Protein AF-A0A416MGV5-F1 (afdb_monomer)

Solvent-accessible surface area (backbone atoms only — not comparable to full-atom values): 7256 Å² total; per-residue (Å²): 112,76,62,27,29,39,37,40,53,52,87,53,74,68,46,80,74,52,69,51,76,49,67,46,90,36,65,77,35,51,54,68,79,45,77,39,84,43,30,38,41,38,40,30,64,36,56,48,48,34,36,30,45,52,95,39,82,41,46,38,43,54,84,37,45,38,57,46,74,53,46,64,83,84,47,18,40,34,28,37,74,46,58,32,56,23,27,30,38,39,36,36,33,42,61,90,50,84,62,45,82,38,60,56,79,62,66,77,66,76,72,85,55,92,49,48,49,78,46,65,33,42,54,61,78,82,72,77,83,130

Secondary structure (DSSP, 8-state):
-TTPEEEEE-SS-EEEEEEEEEE-SSTT-----EE--SEEEEEEEES-EEEEETTEEEEE-TT-EEEE--PPTTTTEEEESS----EEEEEEEEESSPPEEE-GGGGG-----TTEEEEE---B--PPP-

Mean predicted aligned error: 6.12 Å

Foldseek 3Di:
DQFWKKKAFVPDDKFWDDKDKDFAPDQQDFFDKDFDAFKKKKAWAFAWFWKDAQNRTFIAGHRGMFIDGQDDPPRRIMTGDGGGRTMIMMTTIHGPDDMDIHGNVVVVPPPPPVGIDIGTRDGDDPPDDD

Sequence (130 aa):
MKDCLIQIPLNAPLDYHMSGKFEAPSDDWMHEDFDLTDFELIIMTENVLYIEYNHTPFTVHPNEYLLLPPLAAPGNRRKGLKASNCSFYWIHFSSCAPYTLLQPDAAKETNSDSTSIRIPIQALRQTQPS

pLDDT: mean 87.48, std 16.12, range [29.61, 98.69]

Structure (mmCIF, N/CA/C/O backbone):
data_AF-A0A416MGV5-F1
#
_entry.id   AF-A0A416MGV5-F1
#
loop_
_atom_site.group_PDB
_atom_site.id
_atom_site.type_symbol
_atom_site.label_atom_id
_atom_site.label_alt_id
_atom_site.label_comp_id
_atom_site.label_asym_id
_atom_site.label_entity_id
_atom_site.label_seq_id
_atom_site.pdbx_PDB_ins_code
_atom_site.Cartn_x
_atom_site.Cartn_y
_atom_site.Cartn_z
_atom_site.occupancy
_atom_site.B_iso_or_equiv
_atom_site.auth_seq_id
_atom_site.auth_comp_id
_atom_site.auth_asym_id
_atom_site.auth_atom_id
_atom_site.pdbx_PDB_model_num
ATOM 1 N N . MET A 1 1 ? 5.820 12.086 -3.628 1.00 67.00 1 MET A N 1
ATOM 2 C CA . MET A 1 1 ? 5.196 10.788 -3.971 1.00 67.00 1 MET A CA 1
ATOM 3 C C . MET A 1 1 ? 3.674 10.839 -4.050 1.00 67.00 1 MET A C 1
ATOM 5 O O . MET A 1 1 ? 3.125 10.156 -4.894 1.00 67.00 1 MET A O 1
ATOM 9 N N . LYS A 1 2 ? 2.990 11.625 -3.209 1.00 60.53 2 LYS A N 1
ATOM 10 C CA . LYS A 1 2 ? 1.528 11.573 -3.016 1.00 60.53 2 LYS A CA 1
ATOM 11 C C . LYS A 1 2 ? 0.641 11.881 -4.241 1.00 60.53 2 LYS A C 1
ATOM 13 O O . LYS A 1 2 ? -0.526 11.536 -4.212 1.00 60.53 2 LYS A O 1
ATOM 18 N N . ASP A 1 3 ? 1.194 12.462 -5.307 1.00 72.81 3 ASP A N 1
ATOM 19 C CA . ASP A 1 3 ? 0.471 12.748 -6.560 1.00 72.81 3 ASP A CA 1
ATOM 20 C C . ASP A 1 3 ? 1.088 12.022 -7.774 1.00 72.81 3 ASP A C 1
ATOM 22 O O . ASP A 1 3 ? 0.806 12.353 -8.923 1.00 72.81 3 ASP A O 1
ATOM 26 N N . CYS A 1 4 ? 1.980 11.056 -7.537 1.00 79.50 4 CYS A N 1
ATOM 27 C CA . CYS A 1 4 ? 2.635 10.316 -8.609 1.00 79.50 4 CYS A CA 1
ATOM 28 C C . CYS A 1 4 ? 1.743 9.187 -9.140 1.00 79.50 4 CYS A C 1
ATOM 30 O O . CYS A 1 4 ? 0.995 8.542 -8.402 1.00 79.50 4 CYS A O 1
ATOM 32 N N . LEU A 1 5 ? 1.897 8.906 -10.429 1.00 86.94 5 LEU A N 1
ATOM 33 C CA . LEU A 1 5 ? 1.341 7.731 -11.085 1.00 86.94 5 LEU A CA 1
ATOM 34 C C . LEU A 1 5 ? 2.450 6.684 -11.215 1.00 86.94 5 LEU A C 1
ATOM 36 O O . LEU A 1 5 ? 3.511 6.972 -11.766 1.00 86.94 5 LEU A O 1
ATOM 40 N N . ILE A 1 6 ? 2.224 5.479 -10.703 1.00 90.75 6 ILE A N 1
ATOM 41 C CA . ILE A 1 6 ? 3.146 4.356 -10.877 1.00 90.75 6 ILE A CA 1
ATOM 42 C C . ILE A 1 6 ? 2.820 3.709 -12.218 1.00 90.75 6 ILE A C 1
ATOM 44 O O . ILE A 1 6 ? 1.707 3.221 -12.406 1.00 90.75 6 ILE A O 1
ATOM 48 N N . GLN A 1 7 ? 3.779 3.683 -13.140 1.00 91.50 7 GLN A N 1
ATOM 49 C CA . GLN A 1 7 ? 3.673 2.905 -14.371 1.00 91.50 7 GLN A CA 1
ATOM 50 C C . GLN A 1 7 ? 4.515 1.636 -14.250 1.00 91.50 7 GLN A C 1
ATOM 52 O O . GLN A 1 7 ? 5.742 1.712 -14.147 1.00 91.50 7 GLN A O 1
ATOM 57 N N . ILE A 1 8 ? 3.851 0.482 -14.296 1.00 92.44 8 ILE A N 1
ATOM 58 C CA . ILE A 1 8 ? 4.465 -0.846 -14.233 1.00 92.44 8 ILE A CA 1
ATOM 59 C C . ILE A 1 8 ? 4.360 -1.488 -15.622 1.00 92.44 8 ILE A C 1
ATOM 61 O O . ILE A 1 8 ? 3.243 -1.688 -16.110 1.00 92.44 8 ILE A O 1
ATOM 65 N N . PRO A 1 9 ? 5.484 -1.789 -16.295 1.00 91.81 9 PRO A N 1
ATOM 66 C CA . PRO A 1 9 ? 5.462 -2.541 -17.544 1.00 91.81 9 PRO A CA 1
ATOM 67 C C . PRO A 1 9 ? 4.895 -3.953 -17.340 1.00 91.81 9 PRO A C 1
ATOM 69 O O . PRO A 1 9 ? 5.207 -4.615 -16.358 1.00 91.81 9 PRO A O 1
ATOM 72 N N . LEU A 1 10 ? 4.085 -4.415 -18.291 1.00 90.38 10 LEU A N 1
ATOM 73 C CA . LEU A 1 10 ? 3.464 -5.746 -18.327 1.00 90.38 10 LEU A CA 1
ATOM 74 C C . LEU A 1 10 ? 4.031 -6.611 -19.464 1.00 90.38 10 LEU A C 1
ATOM 76 O O . LEU A 1 10 ? 3.386 -7.532 -19.958 1.00 90.38 10 LEU A O 1
ATOM 80 N N . ASN A 1 11 ? 5.249 -6.301 -19.912 1.00 87.88 11 ASN A N 1
ATOM 81 C CA . ASN A 1 11 ? 5.988 -7.103 -20.890 1.00 87.88 11 ASN A CA 1
ATOM 82 C C . ASN A 1 11 ? 6.495 -8.438 -20.310 1.00 87.88 11 ASN A C 1
ATOM 84 O O . ASN A 1 11 ? 6.927 -9.305 -21.067 1.00 87.88 11 ASN A O 1
ATOM 88 N N . ALA A 1 12 ? 6.426 -8.597 -18.989 1.00 87.44 12 ALA A N 1
ATOM 89 C CA . ALA A 1 12 ? 6.601 -9.843 -18.260 1.00 87.44 12 ALA A CA 1
ATOM 90 C C . 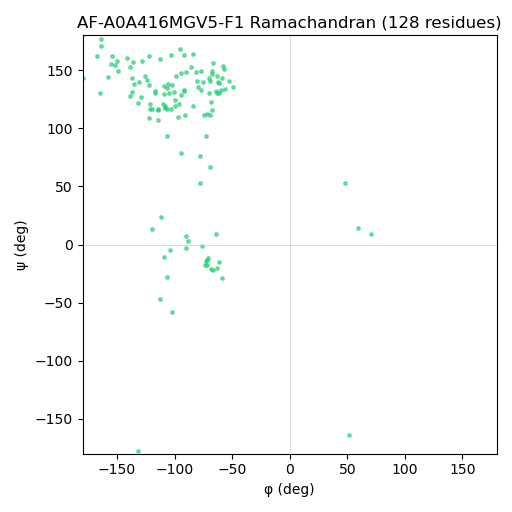ALA A 1 12 ? 5.508 -9.955 -17.177 1.00 87.44 12 ALA A C 1
ATOM 92 O O . ALA A 1 12 ? 4.955 -8.927 -16.769 1.00 87.44 12 ALA A O 1
ATOM 93 N N . PRO A 1 13 ? 5.174 -11.174 -16.716 1.00 90.56 13 PRO A N 1
ATOM 94 C CA . PRO A 1 13 ? 4.275 -11.360 -15.582 1.00 90.56 13 PRO A CA 1
ATOM 95 C C . PRO A 1 13 ? 4.771 -10.635 -14.325 1.00 90.56 13 PRO A C 1
ATOM 97 O O . PRO A 1 13 ? 5.973 -10.469 -14.125 1.00 90.56 13 PRO A O 1
ATOM 100 N N . LEU A 1 14 ? 3.830 -10.232 -13.473 1.00 94.25 14 LEU A N 1
ATOM 101 C CA . LEU A 1 14 ? 4.138 -9.794 -12.114 1.00 94.25 14 LEU A CA 1
ATOM 102 C C . LEU A 1 14 ? 4.314 -11.023 -11.219 1.00 94.25 14 LEU A C 1
ATOM 104 O O . LEU A 1 14 ? 3.544 -11.981 -11.323 1.00 94.25 14 LEU A O 1
ATOM 108 N N . ASP A 1 15 ? 5.288 -10.967 -10.318 1.00 96.06 15 ASP A N 1
ATOM 109 C CA . ASP A 1 15 ? 5.578 -12.049 -9.383 1.00 96.06 15 ASP A CA 1
ATOM 110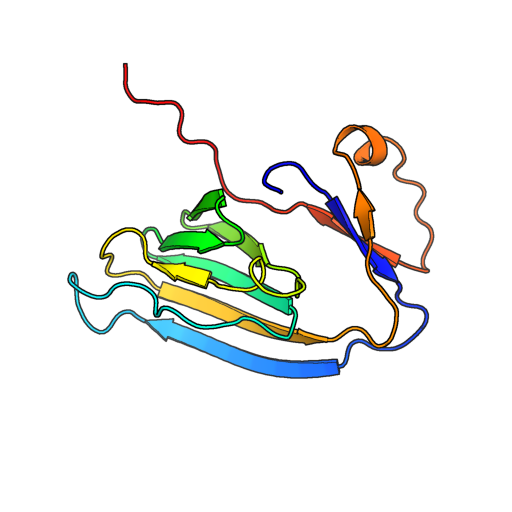 C C . ASP A 1 15 ? 4.777 -11.843 -8.098 1.00 96.06 15 ASP A C 1
ATOM 112 O O . ASP A 1 15 ? 5.025 -10.912 -7.332 1.00 96.06 15 ASP A O 1
ATOM 116 N N . TYR A 1 16 ? 3.799 -12.711 -7.853 1.00 97.25 16 TYR A N 1
ATOM 117 C CA . TYR A 1 16 ? 3.060 -12.732 -6.593 1.00 97.25 16 TYR A CA 1
ATOM 118 C C . TYR A 1 16 ? 3.953 -13.241 -5.460 1.00 97.25 16 TYR A C 1
ATOM 120 O O . TYR A 1 16 ? 4.561 -14.305 -5.583 1.00 97.25 16 TYR A O 1
ATOM 128 N N . HIS A 1 17 ? 3.988 -12.520 -4.339 1.00 97.88 17 HIS A N 1
ATOM 129 C CA . HIS A 1 17 ? 4.693 -12.972 -3.142 1.00 97.88 17 HIS A CA 1
ATOM 130 C C . HIS A 1 17 ? 3.717 -13.524 -2.102 1.00 97.88 17 HIS A C 1
ATOM 132 O O . HIS A 1 17 ? 3.840 -14.671 -1.675 1.00 97.88 17 HIS A O 1
ATOM 138 N N . MET A 1 18 ? 2.759 -12.700 -1.672 1.00 98.25 18 MET A N 1
ATOM 139 C CA . MET A 1 18 ? 1.797 -13.048 -0.624 1.00 98.25 18 MET A CA 1
ATOM 140 C C . MET A 1 18 ? 0.645 -12.046 -0.569 1.00 98.25 18 MET A C 1
ATOM 142 O O . MET A 1 18 ? 0.739 -10.929 -1.068 1.00 98.25 18 MET A O 1
ATOM 146 N N . SER A 1 19 ? -0.451 -12.440 0.068 1.00 98.50 19 SER A N 1
ATOM 147 C CA . SER A 1 19 ? -1.606 -11.583 0.328 1.00 98.50 19 SER A CA 1
ATOM 148 C C . SER A 1 19 ? -2.306 -12.012 1.606 1.00 98.50 19 SER A C 1
ATOM 150 O O . SER A 1 19 ? -2.233 -13.182 1.988 1.00 98.50 19 SER A O 1
ATOM 152 N N . GLY A 1 20 ? -3.063 -11.113 2.220 1.00 98.50 20 GLY A N 1
ATOM 153 C CA . GLY A 1 20 ? -3.810 -11.438 3.426 1.00 98.50 20 GLY A CA 1
ATOM 154 C C . GLY A 1 20 ? -4.889 -10.425 3.760 1.00 98.50 20 GLY A C 1
ATOM 155 O O . GLY A 1 20 ? -5.052 -9.405 3.092 1.00 98.50 20 GLY A O 1
ATOM 156 N N . LYS A 1 21 ? -5.626 -10.739 4.824 1.00 98.25 21 LYS A N 1
ATOM 157 C CA . LYS A 1 21 ? -6.454 -9.787 5.557 1.00 98.25 21 LYS A CA 1
ATOM 158 C C . LYS A 1 21 ? -5.732 -9.473 6.860 1.00 98.25 21 LYS A C 1
ATOM 160 O O . LYS A 1 21 ? -5.304 -10.391 7.557 1.00 98.25 21 LYS A O 1
ATOM 165 N N . PHE A 1 22 ? -5.590 -8.195 7.164 1.00 98.38 22 PHE A N 1
ATOM 166 C CA . PHE A 1 22 ? -5.148 -7.719 8.460 1.00 98.38 22 PHE A CA 1
ATOM 167 C C . PHE A 1 22 ? -6.358 -7.225 9.255 1.00 98.38 22 PHE A C 1
ATOM 169 O O . PHE A 1 22 ? -7.227 -6.548 8.702 1.00 98.38 22 PHE A O 1
ATOM 176 N N . GLU A 1 23 ? -6.391 -7.566 10.539 1.00 98.56 23 GLU A N 1
ATOM 177 C CA . GLU A 1 23 ? -7.341 -7.055 11.526 1.00 98.56 23 GLU A CA 1
ATOM 178 C C . GLU A 1 23 ? -6.520 -6.629 12.741 1.00 98.56 23 GLU A C 1
ATOM 180 O O . GLU A 1 23 ? -5.751 -7.429 13.286 1.00 98.56 23 GLU A O 1
ATOM 185 N N . ALA A 1 24 ? -6.630 -5.360 13.129 1.00 98.12 24 ALA A N 1
ATOM 186 C CA . ALA A 1 24 ? -5.881 -4.838 14.258 1.00 98.12 24 ALA A CA 1
ATOM 187 C C . ALA A 1 24 ? -6.232 -5.605 15.550 1.00 98.12 24 ALA A C 1
ATOM 189 O O . ALA A 1 24 ? -7.409 -5.795 15.860 1.00 98.12 24 ALA A O 1
ATOM 190 N N . PRO A 1 25 ? -5.232 -6.032 16.342 1.00 97.38 25 PRO A N 1
ATOM 191 C CA . PRO A 1 25 ? -5.478 -6.778 17.574 1.00 97.38 25 PRO A CA 1
ATOM 192 C C . PRO A 1 25 ? -6.065 -5.913 18.703 1.00 97.38 25 PRO A C 1
ATOM 194 O O . PRO A 1 25 ? -6.574 -6.460 19.681 1.00 97.38 25 PRO A O 1
ATOM 197 N N . SER A 1 26 ? -5.965 -4.582 18.607 1.00 97.50 26 SER A N 1
ATOM 198 C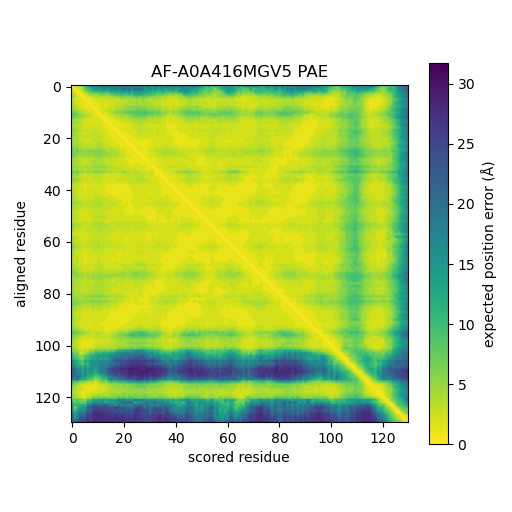 CA . SER A 1 26 ? -6.511 -3.625 19.576 1.00 97.50 26 SER A CA 1
ATOM 199 C C . SER A 1 26 ? -6.589 -2.202 19.005 1.00 97.50 26 SER A C 1
ATOM 201 O O . SER A 1 26 ? -6.008 -1.904 17.959 1.00 97.50 26 SER A O 1
ATOM 203 N N . ASP A 1 27 ? -7.246 -1.300 19.744 1.00 96.31 27 ASP A N 1
ATOM 204 C CA . ASP A 1 27 ? -7.285 0.148 19.467 1.00 96.31 27 ASP A CA 1
ATOM 205 C C . ASP A 1 27 ? -5.915 0.833 19.558 1.00 96.31 27 ASP A C 1
ATOM 207 O O . ASP A 1 27 ? -5.711 1.886 18.952 1.00 96.31 27 ASP A O 1
ATOM 211 N N . ASP A 1 28 ? -4.962 0.203 20.246 1.00 97.25 28 ASP A N 1
ATOM 212 C CA . ASP A 1 28 ? -3.597 0.702 20.421 1.00 97.25 28 ASP A CA 1
ATOM 213 C C . ASP A 1 28 ? -2.635 0.218 19.325 1.00 97.25 28 ASP A C 1
ATOM 215 O O . ASP A 1 28 ? -1.462 0.599 19.319 1.00 97.25 28 ASP A O 1
ATOM 219 N N . TRP A 1 29 ? -3.097 -0.625 18.393 1.00 98.06 29 TRP A N 1
ATOM 220 C CA . TRP A 1 29 ? -2.244 -1.115 17.316 1.00 98.06 29 TRP A CA 1
ATOM 221 C C . TRP A 1 29 ? -1.789 0.029 16.411 1.00 98.06 29 TRP A C 1
ATOM 223 O O . TRP A 1 29 ? -2.593 0.828 15.933 1.00 98.06 29 TRP A O 1
ATOM 233 N N . MET A 1 30 ? -0.491 0.063 16.125 1.00 97.81 30 MET A N 1
ATOM 234 C CA . MET A 1 30 ? 0.124 0.966 15.164 1.00 97.81 30 MET A CA 1
ATOM 235 C C . MET A 1 30 ? 0.885 0.141 14.130 1.00 97.81 30 MET A C 1
ATOM 237 O O . MET A 1 30 ? 1.524 -0.850 14.477 1.00 97.81 30 MET A O 1
ATOM 241 N N . HIS A 1 31 ? 0.824 0.566 12.867 1.00 97.19 31 HIS A N 1
ATOM 242 C CA . HIS A 1 31 ? 1.516 -0.124 11.786 1.00 97.19 31 HIS A CA 1
ATOM 243 C C . HIS A 1 31 ? 3.020 -0.238 12.070 1.00 97.19 31 HIS A C 1
ATOM 245 O O . HIS A 1 31 ? 3.669 0.739 12.450 1.00 97.19 31 HIS A O 1
ATOM 251 N N . GLU A 1 32 ? 3.554 -1.436 11.850 1.00 95.31 32 GLU A N 1
ATOM 252 C CA . GLU A 1 32 ? 4.957 -1.780 12.069 1.00 95.31 32 GLU A CA 1
ATOM 253 C C . GLU A 1 32 ? 5.915 -0.891 11.262 1.00 95.31 32 GLU A C 1
ATOM 255 O O . GLU A 1 32 ? 5.553 -0.362 10.205 1.00 95.31 32 GLU A O 1
ATOM 260 N N . ASP A 1 33 ? 7.141 -0.746 11.766 1.00 96.88 33 ASP A N 1
ATOM 261 C CA . ASP A 1 33 ? 8.196 0.077 11.173 1.00 96.88 33 ASP A CA 1
ATOM 262 C C . ASP A 1 33 ? 9.275 -0.796 10.51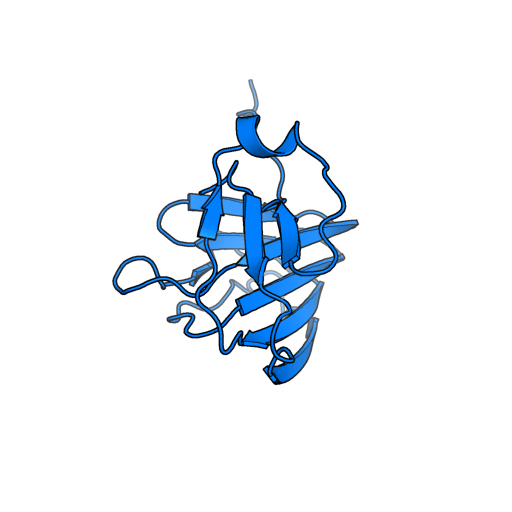5 1.00 96.88 33 ASP A C 1
ATOM 264 O O . ASP A 1 33 ? 10.234 -1.222 11.165 1.00 96.88 33 ASP A O 1
ATOM 268 N N . PHE A 1 34 ? 9.124 -1.042 9.211 1.00 95.12 34 PHE A N 1
ATOM 269 C CA . PHE A 1 34 ? 10.019 -1.904 8.438 1.00 95.12 34 PHE A CA 1
ATOM 270 C C . PHE A 1 34 ? 10.285 -1.383 7.028 1.00 95.12 34 PHE A C 1
ATOM 272 O O . PHE A 1 34 ? 9.535 -0.588 6.455 1.00 95.12 34 PHE A O 1
ATOM 279 N N . ASP A 1 35 ? 11.370 -1.887 6.453 1.00 96.50 35 ASP A N 1
ATOM 280 C CA . ASP A 1 35 ? 11.698 -1.691 5.050 1.00 96.50 35 ASP A CA 1
ATOM 281 C C . ASP A 1 35 ? 10.714 -2.453 4.149 1.00 96.50 35 ASP A C 1
ATOM 283 O O . ASP A 1 35 ? 10.313 -3.582 4.435 1.00 96.50 35 ASP A O 1
ATOM 287 N N . LEU A 1 36 ? 10.346 -1.825 3.036 1.00 96.62 36 LEU A N 1
ATOM 288 C CA . LEU A 1 36 ? 9.531 -2.378 1.965 1.00 96.62 36 LEU A CA 1
ATOM 289 C C . LEU A 1 36 ? 10.425 -2.621 0.744 1.00 96.62 36 LEU A C 1
ATOM 291 O O . LEU A 1 36 ? 11.040 -1.689 0.222 1.00 96.62 36 LEU A O 1
ATOM 295 N N . THR A 1 37 ? 10.515 -3.874 0.307 1.00 95.25 37 THR A N 1
ATOM 296 C CA . THR A 1 37 ? 11.414 -4.314 -0.775 1.00 95.25 37 THR A CA 1
ATOM 297 C C . THR A 1 37 ? 10.684 -4.688 -2.064 1.00 95.25 37 THR A C 1
ATOM 299 O O . THR A 1 37 ? 11.326 -4.847 -3.100 1.00 95.25 37 THR A O 1
ATOM 302 N N . ASP A 1 38 ? 9.359 -4.788 -2.018 1.00 96.94 38 ASP A N 1
ATOM 303 C CA . ASP A 1 38 ? 8.460 -5.097 -3.127 1.00 96.94 38 ASP A CA 1
ATOM 304 C C . ASP A 1 38 ? 7.280 -4.102 -3.162 1.00 96.94 38 ASP A C 1
ATOM 306 O O . ASP A 1 38 ? 7.255 -3.123 -2.414 1.00 96.94 38 ASP A O 1
ATOM 310 N N . PHE A 1 39 ? 6.331 -4.274 -4.084 1.00 97.31 39 PHE A N 1
ATOM 311 C CA . PHE A 1 39 ? 5.109 -3.472 -4.056 1.00 97.31 39 PHE A CA 1
ATOM 312 C C . PHE A 1 39 ? 4.190 -3.965 -2.949 1.00 97.31 39 PHE A C 1
ATOM 314 O O . PHE A 1 39 ? 3.991 -5.168 -2.820 1.00 97.31 39 PHE A O 1
ATOM 321 N N . GLU A 1 40 ? 3.545 -3.040 -2.244 1.00 97.62 40 GLU A N 1
ATOM 322 C CA . GLU A 1 40 ? 2.454 -3.343 -1.321 1.00 97.62 40 GLU A CA 1
ATOM 323 C C . GLU A 1 40 ? 1.191 -2.593 -1.749 1.00 97.62 40 GLU A C 1
ATOM 325 O O . GLU A 1 40 ? 1.153 -1.360 -1.755 1.00 97.62 40 GLU A O 1
ATOM 330 N N . LEU A 1 41 ? 0.149 -3.338 -2.114 1.00 96.94 41 LEU A N 1
ATOM 331 C CA . LEU A 1 41 ? -1.195 -2.802 -2.301 1.00 96.94 41 LEU A CA 1
ATOM 332 C C . LEU A 1 41 ? -1.993 -3.025 -1.022 1.00 96.94 41 LEU A C 1
ATOM 334 O O . LEU A 1 41 ? -2.200 -4.170 -0.640 1.00 96.94 41 LEU A O 1
ATOM 338 N N . ILE A 1 42 ? -2.490 -1.951 -0.419 1.00 97.88 42 ILE A N 1
ATOM 339 C CA . ILE A 1 42 ? -3.371 -1.964 0.752 1.00 97.88 42 ILE A CA 1
ATOM 340 C C . ILE A 1 42 ? -4.766 -1.538 0.299 1.00 97.88 42 ILE A C 1
ATOM 342 O O . ILE A 1 42 ? -4.899 -0.505 -0.350 1.00 97.88 42 ILE A O 1
ATOM 346 N N . ILE A 1 43 ? -5.803 -2.299 0.646 1.00 97.25 43 ILE A N 1
ATOM 347 C CA . ILE A 1 43 ? -7.209 -2.015 0.329 1.00 97.25 43 ILE A CA 1
ATOM 348 C C . ILE A 1 43 ? -7.988 -1.955 1.642 1.00 97.25 43 ILE A C 1
ATOM 350 O O . ILE A 1 43 ? -8.201 -2.978 2.298 1.00 97.25 43 ILE A O 1
ATOM 354 N N . MET A 1 44 ? -8.403 -0.754 2.035 1.00 97.56 44 MET A N 1
ATOM 355 C CA . MET A 1 44 ? -9.022 -0.507 3.336 1.00 97.56 44 MET A CA 1
ATOM 356 C C . MET A 1 44 ? -10.475 -0.969 3.387 1.00 97.56 44 MET A C 1
ATOM 358 O O . MET A 1 44 ? -11.280 -0.615 2.521 1.00 97.56 44 MET A O 1
ATOM 362 N N . THR A 1 45 ? -10.830 -1.689 4.454 1.00 97.75 45 THR A N 1
ATOM 363 C CA . THR A 1 45 ? -12.204 -2.159 4.688 1.00 97.75 45 THR A CA 1
ATOM 364 C C . THR A 1 45 ? -12.858 -1.485 5.885 1.00 97.75 45 THR A C 1
ATOM 366 O O . THR A 1 45 ? -13.990 -1.026 5.770 1.00 97.75 45 THR A O 1
ATOM 369 N N . GLU A 1 46 ? -12.167 -1.397 7.025 1.00 97.88 46 GLU A N 1
ATOM 370 C CA . GLU A 1 46 ? -12.737 -0.872 8.272 1.00 97.88 46 GLU A CA 1
ATOM 371 C C . GLU A 1 46 ? -11.773 0.092 8.961 1.00 97.88 46 GLU A C 1
ATOM 373 O O . GLU A 1 46 ? -10.572 -0.168 9.047 1.00 97.88 46 GLU A O 1
ATOM 378 N N . ASN A 1 47 ? -12.325 1.193 9.482 1.00 97.50 47 ASN A N 1
ATOM 379 C CA . ASN A 1 47 ? -11.591 2.290 10.119 1.00 97.50 47 ASN A CA 1
ATOM 380 C C . ASN A 1 47 ? -10.434 2.827 9.246 1.00 97.50 47 ASN A C 1
ATOM 382 O O . ASN A 1 47 ? -10.438 2.671 8.028 1.00 97.50 47 ASN A O 1
ATOM 386 N N . VAL A 1 48 ? -9.504 3.582 9.836 1.00 96.94 48 VAL A N 1
ATOM 387 C CA . VAL A 1 48 ? -8.524 4.391 9.091 1.00 96.94 48 VAL A CA 1
ATOM 388 C C . VAL A 1 48 ? -7.107 3.905 9.360 1.00 96.94 48 VAL A C 1
ATOM 390 O O . VAL A 1 48 ? -6.732 3.764 10.521 1.00 96.94 48 VAL A O 1
ATOM 393 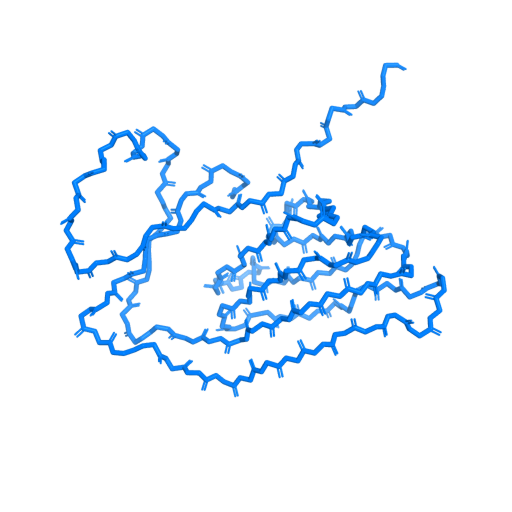N N . LEU A 1 49 ? -6.297 3.718 8.319 1.00 97.69 49 LEU A N 1
ATOM 394 C CA . LEU A 1 49 ? -4.865 3.446 8.457 1.00 97.69 49 LEU A CA 1
ATOM 395 C C . LEU A 1 49 ? -4.065 4.756 8.409 1.00 97.69 49 LEU A C 1
ATOM 397 O O . LEU A 1 49 ? -4.251 5.572 7.505 1.00 97.69 49 LEU A O 1
ATOM 401 N N . TYR A 1 50 ? -3.145 4.934 9.361 1.00 97.38 50 TYR A N 1
ATOM 402 C CA . TYR A 1 50 ? -2.211 6.062 9.411 1.00 97.38 50 TYR A CA 1
ATOM 403 C C . TYR A 1 50 ? -0.777 5.565 9.229 1.00 97.38 50 TYR A C 1
ATOM 405 O O . TYR A 1 50 ? -0.199 4.977 10.146 1.00 97.38 50 TYR A O 1
ATOM 413 N N . ILE A 1 51 ? -0.193 5.822 8.061 1.00 96.81 51 ILE A N 1
ATOM 414 C CA . ILE A 1 51 ? 1.115 5.284 7.670 1.00 96.81 51 ILE A CA 1
ATOM 415 C C . ILE A 1 51 ? 1.968 6.360 6.995 1.00 96.81 51 ILE A C 1
ATOM 417 O O . ILE A 1 51 ? 1.464 7.202 6.257 1.00 96.81 51 ILE A O 1
ATOM 421 N N . GLU A 1 52 ? 3.270 6.353 7.245 1.00 95.50 52 GLU A N 1
ATOM 422 C CA . GLU A 1 52 ? 4.261 7.134 6.511 1.00 95.50 52 GLU A CA 1
ATOM 423 C C . GLU A 1 52 ? 5.057 6.205 5.603 1.00 95.50 52 GLU A C 1
ATOM 425 O O . GLU A 1 52 ? 5.511 5.151 6.045 1.00 95.50 52 GLU A O 1
ATOM 430 N N . TYR A 1 53 ? 5.265 6.623 4.356 1.00 95.56 53 TYR A N 1
ATOM 431 C CA . TYR A 1 53 ? 6.181 5.966 3.429 1.00 95.56 53 TYR A CA 1
ATOM 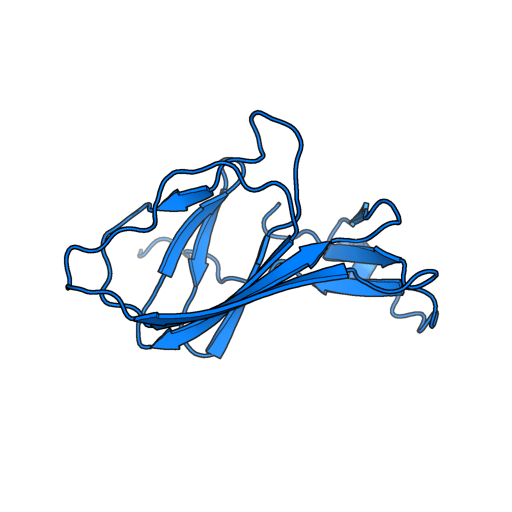432 C C . TYR A 1 53 ? 7.000 7.014 2.678 1.00 95.56 53 TYR A C 1
ATOM 434 O O . TYR A 1 53 ? 6.434 7.987 2.171 1.00 95.56 53 TYR A O 1
ATOM 442 N N . ASN A 1 54 ? 8.329 6.846 2.624 1.00 93.00 54 ASN A N 1
ATOM 443 C CA . ASN A 1 54 ? 9.266 7.810 2.021 1.00 93.00 54 ASN A CA 1
ATOM 444 C C . ASN A 1 54 ? 9.009 9.256 2.491 1.00 93.00 54 ASN A C 1
ATOM 446 O O . ASN A 1 54 ? 8.751 10.165 1.690 1.00 93.00 54 ASN A O 1
ATOM 450 N N . HIS A 1 55 ? 8.966 9.446 3.813 1.00 91.31 55 HIS A N 1
ATOM 451 C CA . HIS A 1 55 ? 8.726 10.744 4.458 1.00 91.31 55 HIS A CA 1
ATOM 452 C C . HIS A 1 55 ? 7.389 11.413 4.086 1.00 91.31 55 HIS A C 1
ATOM 454 O O . HIS A 1 55 ? 7.194 12.602 4.330 1.00 91.31 55 HIS A O 1
ATOM 460 N N . THR A 1 56 ? 6.462 10.670 3.476 1.00 91.56 56 THR A N 1
ATOM 461 C CA . THR A 1 56 ? 5.144 11.162 3.080 1.00 91.56 56 THR A CA 1
ATOM 462 C C . THR A 1 56 ? 4.083 10.518 3.971 1.00 91.56 56 THR A C 1
ATOM 464 O O . THR A 1 56 ? 3.971 9.292 3.965 1.00 91.56 56 THR A O 1
ATOM 467 N N . PRO A 1 57 ? 3.283 11.304 4.715 1.00 94.06 57 PRO A N 1
ATOM 468 C CA . PRO A 1 57 ? 2.186 10.770 5.509 1.00 94.06 57 PRO A CA 1
ATOM 469 C C . PRO A 1 57 ? 0.952 10.474 4.645 1.00 94.06 57 PRO A C 1
ATOM 471 O O . PRO A 1 57 ? 0.503 11.299 3.834 1.00 94.06 57 PRO A O 1
ATOM 474 N N . PHE A 1 58 ? 0.355 9.313 4.878 1.00 94.12 58 PHE A N 1
ATOM 475 C CA . PHE A 1 58 ? -0.872 8.829 4.264 1.00 94.12 58 PHE A CA 1
ATOM 476 C C . PHE A 1 58 ? -1.917 8.525 5.344 1.00 94.12 58 PHE A C 1
ATOM 478 O O . PHE A 1 58 ? -1.619 7.946 6.390 1.00 94.12 58 PHE A O 1
ATOM 485 N N . THR A 1 59 ? -3.152 8.926 5.055 1.00 95.75 59 THR A N 1
ATOM 486 C CA . THR A 1 59 ? -4.350 8.556 5.806 1.00 95.75 59 THR A CA 1
ATOM 487 C C . THR A 1 59 ? -5.240 7.826 4.819 1.00 95.75 59 THR A C 1
ATOM 489 O O . THR A 1 59 ? -5.625 8.428 3.818 1.00 95.75 59 THR A O 1
ATOM 492 N N . VAL A 1 60 ? -5.511 6.548 5.066 1.00 95.69 60 VAL A N 1
ATOM 493 C CA . VAL A 1 60 ? -6.244 5.692 4.127 1.00 95.69 60 VAL A CA 1
ATOM 494 C C . VAL A 1 60 ? -7.574 5.308 4.763 1.00 95.69 60 VAL A C 1
ATOM 496 O O . VAL A 1 60 ? -7.600 4.671 5.819 1.00 95.69 60 VAL A O 1
ATOM 499 N N . HIS A 1 61 ? -8.673 5.753 4.162 1.00 96.25 61 HIS A N 1
ATOM 500 C CA . HIS A 1 61 ? -10.035 5.545 4.658 1.00 96.25 61 HIS A CA 1
ATOM 501 C C . HIS A 1 61 ? -10.673 4.277 4.071 1.00 96.25 61 HIS A C 1
ATOM 503 O O . HIS A 1 61 ? -10.214 3.782 3.042 1.00 96.25 61 HIS A O 1
ATOM 509 N N . PRO A 1 62 ? -11.762 3.752 4.667 1.00 96.62 62 PRO A N 1
ATOM 510 C CA . PRO A 1 62 ? -12.528 2.666 4.061 1.00 96.62 62 PRO A CA 1
ATOM 511 C C . PRO A 1 62 ? -12.945 2.993 2.623 1.00 96.62 62 PRO A C 1
ATOM 513 O O . PRO A 1 62 ? -13.371 4.115 2.343 1.00 96.62 62 PRO A O 1
ATOM 516 N N . ASN A 1 63 ? -12.888 1.991 1.740 1.00 92.81 63 ASN A N 1
ATOM 517 C CA . ASN A 1 63 ? -13.115 2.111 0.290 1.00 92.81 63 ASN A CA 1
ATOM 518 C C . ASN A 1 63 ? -12.010 2.849 -0.487 1.00 92.81 63 ASN A C 1
ATOM 520 O O . ASN A 1 63 ? -12.174 3.122 -1.677 1.00 92.81 63 ASN A O 1
ATOM 524 N N . GLU A 1 64 ? -10.880 3.145 0.153 1.00 94.31 64 GLU A N 1
ATOM 525 C CA . GLU A 1 64 ? -9.662 3.594 -0.515 1.00 94.31 64 GLU A CA 1
ATOM 526 C C . GLU A 1 64 ? -8.644 2.458 -0.606 1.00 94.31 64 GLU A C 1
ATOM 528 O O . GLU A 1 64 ? -8.705 1.457 0.114 1.00 94.31 64 GLU A O 1
ATOM 533 N N . TYR A 1 65 ? -7.671 2.640 -1.490 1.00 94.50 65 TYR A N 1
ATOM 534 C CA . TYR A 1 65 ? -6.485 1.805 -1.551 1.00 94.50 65 TYR A CA 1
ATOM 535 C C . TYR A 1 65 ? -5.244 2.688 -1.528 1.00 94.50 65 TYR A C 1
ATOM 537 O O . TYR A 1 65 ? -5.324 3.847 -1.923 1.00 94.50 65 TYR A O 1
ATOM 545 N N . LEU A 1 66 ? -4.110 2.120 -1.127 1.00 95.44 66 LEU A N 1
ATOM 546 C CA . LEU A 1 66 ? -2.786 2.724 -1.212 1.00 95.44 66 LEU A CA 1
ATOM 547 C C . LEU A 1 66 ? -1.835 1.727 -1.875 1.00 95.44 66 LEU A C 1
ATOM 549 O O . LEU A 1 66 ? -1.741 0.585 -1.436 1.00 95.44 66 LEU A O 1
ATOM 553 N N . LEU A 1 67 ? -1.135 2.154 -2.928 1.00 95.31 67 LEU A N 1
ATOM 554 C CA . LEU A 1 67 ? -0.072 1.368 -3.556 1.00 95.31 67 LEU A CA 1
ATOM 555 C C . LEU A 1 67 ? 1.286 1.978 -3.205 1.00 95.31 67 LEU A C 1
ATOM 557 O O . LEU A 1 67 ? 1.584 3.107 -3.604 1.00 95.31 67 LEU A O 1
ATOM 561 N N . LEU A 1 68 ? 2.107 1.221 -2.483 1.00 95.56 68 LEU A N 1
ATOM 562 C CA . LEU A 1 68 ? 3.477 1.581 -2.140 1.00 95.56 68 LEU A CA 1
ATOM 563 C C . LEU A 1 68 ? 4.440 0.864 -3.097 1.00 95.56 68 LEU A C 1
ATOM 565 O O . LEU A 1 68 ? 4.427 -0.364 -3.150 1.00 95.56 68 LEU A O 1
ATOM 569 N N . PRO A 1 69 ? 5.250 1.592 -3.884 1.00 95.19 69 PRO A N 1
ATOM 570 C CA . PRO A 1 69 ? 6.248 0.983 -4.754 1.00 95.19 69 PRO A CA 1
ATOM 571 C C . PRO A 1 69 ? 7.564 0.726 -4.004 1.00 95.19 69 PRO A C 1
ATOM 573 O O . PRO A 1 69 ? 7.881 1.508 -3.113 1.00 95.19 69 PRO A O 1
ATOM 576 N N . PRO A 1 70 ? 8.382 -0.267 -4.392 1.00 95.19 70 PRO A N 1
ATOM 577 C CA . PRO A 1 70 ? 9.666 -0.524 -3.746 1.00 95.19 70 PRO A CA 1
ATOM 578 C C . PRO A 1 70 ? 10.696 0.554 -4.091 1.00 95.19 70 PRO A C 1
ATOM 580 O O . PRO A 1 70 ? 11.159 0.648 -5.225 1.00 95.19 70 PRO A O 1
ATOM 583 N N . LEU A 1 71 ? 11.090 1.361 -3.108 1.00 94.12 71 LEU A N 1
ATOM 584 C CA . LEU A 1 71 ? 12.110 2.397 -3.278 1.00 94.12 71 LEU A CA 1
ATOM 585 C C . LEU A 1 71 ? 13.503 1.920 -2.851 1.00 94.12 71 LEU A C 1
ATOM 587 O O . LEU A 1 71 ? 13.671 0.892 -2.202 1.00 94.12 71 LEU A O 1
ATOM 591 N N . ALA A 1 72 ? 14.527 2.699 -3.202 1.00 93.69 72 ALA A N 1
ATOM 592 C CA . ALA A 1 72 ? 15.859 2.527 -2.635 1.00 93.69 72 ALA A CA 1
ATOM 593 C C . ALA A 1 72 ? 15.919 3.106 -1.212 1.00 93.69 72 ALA A C 1
ATOM 595 O O . ALA A 1 72 ? 15.261 4.106 -0.902 1.00 93.69 72 ALA A O 1
ATOM 596 N N . ALA A 1 73 ? 16.755 2.515 -0.358 1.00 93.00 73 ALA A N 1
ATOM 597 C CA . ALA A 1 73 ? 17.052 3.075 0.954 1.00 93.00 73 ALA A CA 1
ATOM 598 C C . ALA A 1 73 ? 17.652 4.494 0.837 1.00 93.00 73 ALA A C 1
ATOM 600 O O . ALA A 1 73 ? 18.421 4.758 -0.092 1.00 93.00 73 ALA A O 1
ATOM 601 N N . PRO A 1 74 ? 17.325 5.418 1.763 1.00 91.69 74 PRO A N 1
ATOM 602 C CA . PRO A 1 74 ? 16.493 5.230 2.961 1.00 91.69 74 PRO A CA 1
ATOM 603 C C . PRO A 1 74 ? 14.982 5.452 2.736 1.00 91.69 74 PRO A C 1
ATOM 605 O O . PRO A 1 74 ? 14.205 5.407 3.686 1.00 91.69 74 PRO A O 1
ATOM 608 N N . GLY A 1 75 ? 14.546 5.720 1.502 1.00 92.44 75 GLY A N 1
ATOM 609 C CA . GLY A 1 75 ? 13.151 6.053 1.186 1.00 92.44 75 GLY A CA 1
ATOM 610 C C . GLY A 1 75 ? 12.196 4.857 1.179 1.00 92.44 75 GLY A C 1
ATOM 611 O O . GLY A 1 75 ? 11.004 5.032 0.950 1.00 92.44 75 GLY A O 1
ATOM 612 N N . ASN A 1 76 ? 12.700 3.649 1.421 1.00 95.69 76 ASN A N 1
ATOM 613 C CA . ASN A 1 76 ? 11.964 2.392 1.333 1.00 95.69 76 ASN A CA 1
ATOM 614 C C . ASN A 1 76 ? 11.286 1.974 2.640 1.00 95.69 76 ASN A C 1
ATOM 616 O O . ASN A 1 76 ? 10.757 0.873 2.716 1.00 95.69 76 ASN A O 1
ATOM 620 N N . ARG A 1 77 ? 11.294 2.820 3.668 1.00 96.25 77 ARG A N 1
ATOM 621 C CA . ARG A 1 77 ? 10.773 2.478 4.991 1.00 96.25 77 ARG A CA 1
ATOM 622 C C . ARG A 1 77 ? 9.319 2.918 5.155 1.00 96.25 77 ARG A C 1
ATOM 624 O O . ARG A 1 77 ? 8.994 4.080 4.894 1.00 96.25 77 ARG A O 1
ATOM 631 N N . ARG A 1 78 ? 8.455 1.995 5.587 1.00 95.62 78 ARG A N 1
ATOM 632 C CA . ARG A 1 78 ? 7.051 2.243 5.948 1.00 95.62 78 ARG A CA 1
ATOM 633 C C . ARG A 1 78 ? 6.884 2.121 7.458 1.00 95.62 78 ARG A C 1
ATOM 635 O O . ARG A 1 78 ? 7.424 1.197 8.054 1.00 95.62 78 ARG A O 1
ATOM 642 N N . LYS A 1 79 ? 6.148 3.044 8.073 1.00 97.00 79 LYS A N 1
ATOM 643 C CA . LYS A 1 79 ? 5.917 3.049 9.526 1.00 97.00 79 LYS A CA 1
ATOM 644 C C . LYS A 1 79 ? 4.565 3.641 9.884 1.00 97.00 79 LYS A C 1
ATOM 646 O O . LYS A 1 79 ? 4.085 4.547 9.204 1.00 97.00 79 LYS A O 1
ATOM 651 N N . GLY A 1 80 ? 3.966 3.175 10.972 1.00 97.38 80 GLY A N 1
ATOM 652 C CA . GLY A 1 80 ? 2.752 3.775 11.509 1.00 97.38 80 GLY A CA 1
ATOM 653 C C . GLY A 1 80 ? 2.982 5.182 12.061 1.00 97.38 80 GLY A C 1
ATOM 654 O O . GLY A 1 80 ? 4.048 5.505 12.583 1.00 97.38 80 GLY A O 1
ATOM 655 N N . LEU A 1 81 ? 1.960 6.028 11.930 1.00 96.94 81 LEU A N 1
ATOM 656 C CA . LEU A 1 81 ? 1.958 7.402 12.453 1.00 96.94 81 LEU A CA 1
ATOM 657 C C . LEU A 1 81 ? 1.076 7.571 13.691 1.00 96.94 81 LEU A C 1
ATOM 659 O O . LEU A 1 81 ? 1.286 8.486 14.486 1.00 96.94 81 LEU A O 1
ATOM 663 N N . LYS A 1 82 ? 0.040 6.739 13.812 1.00 96.62 82 LYS A N 1
ATOM 664 C CA . LYS A 1 82 ? -0.980 6.824 14.856 1.00 96.62 82 LYS A CA 1
ATOM 665 C C . LYS A 1 82 ? -1.645 5.460 15.028 1.00 96.62 82 LYS A C 1
ATOM 667 O O . LYS A 1 82 ? -1.854 4.761 14.037 1.00 96.62 82 LYS A O 1
ATOM 672 N N . ALA A 1 83 ? -2.002 5.122 16.266 1.00 97.81 83 ALA A N 1
ATOM 673 C CA . ALA A 1 83 ? -2.764 3.919 16.573 1.00 97.81 83 ALA A CA 1
ATOM 674 C C . ALA A 1 83 ? -4.168 3.933 15.937 1.00 97.81 83 ALA A C 1
ATOM 676 O O . ALA A 1 83 ? -4.787 4.998 15.801 1.00 97.81 83 ALA A O 1
ATOM 677 N N . SER A 1 84 ? -4.648 2.763 15.517 1.00 96.62 84 SER A N 1
ATOM 678 C CA . SER A 1 84 ? -5.974 2.581 14.929 1.00 96.62 84 SER A CA 1
ATOM 679 C C . SER A 1 84 ? -6.386 1.112 14.886 1.00 96.62 84 SER A C 1
ATOM 681 O O . SER A 1 84 ? -5.669 0.275 14.337 1.00 96.62 84 SER A O 1
ATOM 683 N N . ASN A 1 85 ? -7.593 0.815 15.362 1.00 97.81 85 ASN A N 1
ATOM 684 C CA . ASN A 1 85 ? -8.224 -0.490 15.190 1.00 97.81 85 ASN A CA 1
ATOM 685 C C . ASN A 1 85 ? -8.796 -0.630 13.777 1.00 97.81 85 ASN A C 1
ATOM 687 O O . ASN A 1 85 ? -9.990 -0.437 13.563 1.00 97.81 85 ASN A O 1
ATOM 691 N N . CYS A 1 86 ? -7.938 -0.859 12.790 1.00 97.88 86 CYS A N 1
ATOM 692 C CA . CYS A 1 86 ? -8.335 -0.930 11.388 1.00 97.88 86 CYS A CA 1
ATOM 693 C C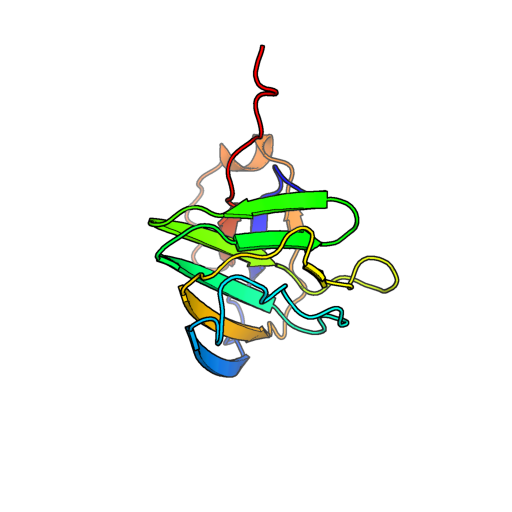 . CYS A 1 86 ? -8.189 -2.328 10.790 1.00 97.88 86 CYS A C 1
ATOM 695 O O . CYS A 1 86 ? -7.430 -3.163 11.283 1.00 97.88 86 CYS A O 1
ATOM 697 N N . SER A 1 87 ? -8.913 -2.544 9.692 1.00 98.50 87 SER A N 1
ATOM 698 C CA . SER A 1 87 ? -8.864 -3.776 8.912 1.00 98.50 87 SER A CA 1
ATOM 699 C C . SER A 1 87 ? -8.679 -3.450 7.435 1.00 98.50 87 SER A C 1
ATOM 701 O O . SER A 1 87 ? -9.270 -2.498 6.910 1.00 98.50 87 SER A O 1
ATOM 703 N N . PHE A 1 88 ? -7.854 -4.244 6.759 1.00 98.50 88 PHE A N 1
ATOM 704 C CA . PHE A 1 88 ? -7.562 -4.083 5.337 1.00 98.50 88 PHE A CA 1
ATOM 705 C C . PHE A 1 88 ? -7.107 -5.393 4.702 1.00 98.50 88 PHE A C 1
ATOM 707 O O . PHE A 1 88 ? -6.565 -6.277 5.365 1.00 98.50 88 PHE A O 1
ATOM 714 N N . TYR A 1 89 ? -7.300 -5.508 3.393 1.00 98.69 89 TYR A N 1
ATOM 715 C CA . TYR A 1 89 ? -6.626 -6.521 2.590 1.00 98.69 89 TYR A CA 1
ATOM 716 C C . TYR A 1 89 ? -5.307 -5.969 2.072 1.00 98.69 89 TYR A C 1
ATOM 718 O O . TYR A 1 89 ? -5.195 -4.773 1.808 1.00 98.69 89 TYR A O 1
ATOM 726 N N . TRP A 1 90 ? -4.319 -6.837 1.901 1.00 98.44 90 TRP A N 1
ATOM 727 C CA . TRP A 1 90 ? -3.033 -6.452 1.343 1.00 98.44 90 TRP A CA 1
ATOM 728 C C . TRP A 1 90 ? -2.497 -7.493 0.363 1.00 98.44 90 TRP A C 1
ATOM 730 O O . TRP A 1 90 ? -2.830 -8.679 0.455 1.00 98.44 90 TRP A O 1
ATOM 740 N N . ILE A 1 91 ? -1.675 -7.044 -0.588 1.00 98.44 91 ILE A N 1
ATOM 741 C CA . ILE A 1 91 ? -0.977 -7.888 -1.564 1.00 98.44 91 ILE A CA 1
ATOM 742 C C . ILE A 1 91 ? 0.452 -7.372 -1.735 1.00 98.44 91 ILE A C 1
ATOM 744 O O . ILE A 1 91 ? 0.644 -6.200 -2.056 1.00 98.44 91 ILE A O 1
ATOM 748 N N . HIS A 1 92 ? 1.423 -8.271 -1.587 1.00 98.25 92 HIS A N 1
ATOM 749 C CA . HIS A 1 92 ? 2.819 -8.065 -1.951 1.00 98.25 92 HIS A CA 1
ATOM 750 C C . HIS A 1 92 ? 3.136 -8.724 -3.298 1.00 98.25 92 HIS A C 1
ATOM 752 O O . HIS A 1 92 ? 2.802 -9.895 -3.524 1.00 98.25 92 HIS A O 1
ATOM 758 N N . PHE A 1 93 ? 3.781 -7.979 -4.196 1.00 97.62 93 PHE A N 1
ATOM 759 C CA . PHE A 1 93 ? 4.191 -8.469 -5.515 1.00 97.62 93 PHE A CA 1
ATOM 760 C C . PHE A 1 93 ? 5.398 -7.703 -6.070 1.00 97.62 93 PHE A C 1
ATOM 762 O O . PHE A 1 93 ? 5.687 -6.585 -5.649 1.00 97.62 93 PHE A O 1
ATOM 769 N N . SER A 1 94 ? 6.072 -8.272 -7.067 1.00 96.31 94 SER A N 1
ATOM 770 C CA . SER A 1 94 ? 7.187 -7.633 -7.777 1.00 96.31 94 SER A CA 1
ATOM 771 C C . SER A 1 94 ? 6.941 -7.524 -9.276 1.00 96.31 94 SER A C 1
ATOM 773 O O . SER A 1 94 ? 6.101 -8.213 -9.852 1.00 96.31 94 SER A O 1
ATOM 775 N N . SER A 1 95 ? 7.712 -6.650 -9.919 1.00 93.25 95 SER A N 1
ATOM 776 C CA . SER A 1 95 ? 7.818 -6.562 -11.375 1.00 93.25 95 SER A CA 1
ATOM 777 C C . SER A 1 95 ? 9.249 -6.887 -11.782 1.00 93.25 95 SER A C 1
ATOM 779 O O . SER A 1 95 ? 10.185 -6.285 -11.253 1.00 93.25 95 SER A O 1
ATOM 781 N N . CYS A 1 96 ? 9.435 -7.788 -12.750 1.00 88.25 96 CYS A N 1
ATOM 782 C CA . CYS A 1 96 ? 10.761 -8.062 -13.312 1.00 88.25 96 CYS A CA 1
ATOM 783 C C . CYS A 1 96 ? 11.303 -6.874 -14.131 1.00 88.25 96 CYS A C 1
ATOM 785 O O . CYS A 1 96 ? 12.506 -6.774 -14.371 1.00 88.25 96 CYS A O 1
ATOM 787 N N . ALA A 1 97 ? 10.416 -5.985 -14.589 1.00 88.81 97 ALA A N 1
ATOM 788 C CA . ALA A 1 97 ? 10.765 -4.771 -15.312 1.00 88.81 97 ALA A CA 1
ATOM 789 C C . ALA A 1 97 ? 10.768 -3.549 -14.374 1.00 88.81 97 ALA A C 1
ATOM 791 O O . ALA A 1 97 ? 9.919 -3.460 -13.479 1.00 88.81 97 ALA A O 1
ATOM 792 N N . PRO A 1 98 ? 11.669 -2.572 -14.586 1.00 90.00 98 PRO A N 1
ATOM 793 C CA . PRO A 1 98 ? 11.692 -1.354 -13.788 1.00 90.00 98 PRO A CA 1
ATOM 794 C C . PRO A 1 98 ? 10.400 -0.554 -13.984 1.00 90.00 98 PRO A C 1
ATOM 796 O O . PRO A 1 98 ? 9.978 -0.288 -15.112 1.00 90.00 98 PRO A O 1
ATOM 799 N N . TYR A 1 99 ? 9.783 -0.150 -12.876 1.00 92.06 99 TYR A N 1
ATOM 800 C CA . TYR A 1 99 ? 8.639 0.755 -12.888 1.00 92.06 99 TYR A CA 1
ATOM 801 C C . TYR A 1 99 ? 9.105 2.213 -12.956 1.00 92.06 99 TYR A C 1
ATOM 803 O O . TYR A 1 99 ? 10.261 2.537 -12.675 1.00 92.06 99 TYR A O 1
ATOM 811 N N . THR A 1 100 ? 8.194 3.116 -13.310 1.00 91.94 100 THR A N 1
ATOM 812 C CA . THR A 1 100 ? 8.470 4.560 -13.322 1.00 91.94 100 THR A CA 1
ATOM 813 C C . THR A 1 100 ? 7.453 5.322 -12.484 1.00 91.94 100 THR A C 1
ATOM 815 O O . THR A 1 100 ? 6.283 4.948 -12.411 1.00 91.94 100 THR A O 1
ATOM 818 N N . LEU A 1 101 ? 7.914 6.392 -11.834 1.00 88.94 101 LEU A N 1
ATOM 819 C CA . LEU A 1 101 ? 7.061 7.358 -11.147 1.00 88.94 101 LEU A CA 1
ATOM 820 C C . LEU A 1 101 ? 6.829 8.542 -12.080 1.00 88.94 101 LEU A C 1
ATOM 822 O O . LEU A 1 101 ? 7.744 9.319 -12.351 1.00 88.94 101 LEU A O 1
ATOM 826 N N . LEU A 1 102 ? 5.607 8.667 -12.579 1.00 86.06 102 LEU A N 1
ATOM 827 C CA . LEU A 1 102 ? 5.204 9.745 -13.467 1.00 86.06 102 LEU A CA 1
ATOM 828 C C . LEU A 1 102 ? 4.575 10.888 -12.666 1.00 86.06 102 LEU A C 1
ATOM 830 O O . LEU A 1 102 ? 3.917 10.675 -11.643 1.00 86.06 102 LEU A O 1
ATOM 834 N N . GLN A 1 103 ? 4.775 12.110 -13.153 1.00 80.31 103 GLN A N 1
ATOM 835 C CA . GLN A 1 103 ? 4.088 13.297 -12.647 1.00 80.31 103 GLN A CA 1
ATOM 836 C C . GLN A 1 103 ? 2.585 13.219 -12.988 1.00 80.31 103 GLN A C 1
ATOM 838 O O . GLN A 1 103 ? 2.233 12.667 -14.034 1.00 80.31 103 GLN A O 1
ATOM 843 N N . PRO A 1 104 ? 1.695 13.797 -12.163 1.00 67.94 104 PRO A N 1
ATOM 844 C CA . PRO A 1 104 ? 0.243 13.696 -12.346 1.00 67.94 104 PRO A CA 1
ATOM 845 C C . PRO A 1 104 ? -0.255 14.245 -13.693 1.00 67.94 104 PRO A C 1
ATOM 847 O O . PRO A 1 104 ? -1.226 13.729 -14.243 1.00 67.94 104 PRO A O 1
ATOM 850 N N . ASP A 1 105 ? 0.432 15.227 -14.284 1.00 67.69 105 ASP A N 1
ATOM 851 C CA . ASP A 1 105 ? 0.063 15.777 -15.597 1.00 67.69 105 ASP A CA 1
ATOM 852 C C . ASP A 1 105 ? 0.227 14.771 -16.750 1.00 67.69 105 ASP A C 1
ATOM 854 O O . ASP A 1 105 ? -0.466 14.882 -17.762 1.00 67.69 105 ASP A O 1
ATOM 858 N N . ALA A 1 106 ? 1.064 13.740 -16.578 1.00 60.00 106 ALA A N 1
ATOM 859 C CA . ALA A 1 106 ? 1.227 12.654 -17.546 1.00 60.00 106 ALA A CA 1
ATOM 860 C C . ALA A 1 106 ? 0.023 11.688 -17.577 1.00 60.00 106 ALA A C 1
ATOM 862 O O . ALA A 1 106 ? -0.120 10.908 -18.517 1.00 60.00 106 ALA A O 1
ATOM 863 N N . ALA A 1 107 ? -0.873 11.745 -16.580 1.00 54.94 107 ALA A N 1
ATOM 864 C CA . ALA A 1 107 ? -2.078 10.914 -16.530 1.00 54.94 107 ALA A CA 1
ATOM 865 C C . ALA A 1 107 ? -3.146 11.326 -17.562 1.00 54.94 107 ALA A C 1
ATOM 867 O O . ALA A 1 107 ? -4.086 10.571 -17.804 1.00 54.94 107 ALA A O 1
ATOM 868 N N . LYS A 1 108 ? -3.012 12.509 -18.184 1.00 53.62 108 LYS A N 1
ATOM 869 C CA . LYS A 1 108 ? -3.950 13.001 -19.209 1.00 53.62 108 LYS A CA 1
ATOM 870 C C . LYS A 1 108 ? -3.816 12.280 -20.550 1.00 53.62 108 LYS A C 1
ATOM 872 O O . LYS A 1 108 ? -4.756 12.301 -21.338 1.00 53.62 108 LYS A O 1
ATOM 877 N N . GLU A 1 109 ? -2.702 11.593 -20.788 1.00 52.97 109 GLU A N 1
ATOM 878 C CA . GLU A 1 109 ? -2.518 10.747 -21.965 1.00 52.97 109 GLU A CA 1
ATOM 879 C C . GLU A 1 109 ? -2.875 9.300 -21.626 1.00 52.97 109 GLU A C 1
ATOM 881 O O . GLU A 1 109 ? -2.015 8.457 -21.374 1.00 52.97 109 GLU A O 1
ATOM 886 N N . THR A 1 110 ? -4.172 9.001 -21.600 1.00 50.12 110 THR A N 1
ATOM 887 C CA . THR A 1 110 ? -4.695 7.630 -21.509 1.00 50.12 110 THR A CA 1
ATOM 888 C C . THR A 1 110 ? -4.623 6.936 -22.869 1.00 50.12 110 THR A C 1
ATOM 890 O O . THR A 1 110 ? -5.607 6.398 -23.366 1.00 50.12 110 THR A O 1
ATOM 893 N N . ASN A 1 111 ? -3.446 6.922 -23.500 1.00 50.75 111 ASN A N 1
ATOM 894 C CA . ASN A 1 111 ? -3.229 5.946 -24.559 1.00 50.75 111 ASN A CA 1
ATOM 895 C C . ASN A 1 111 ? -3.198 4.568 -23.899 1.00 50.75 111 ASN A C 1
ATOM 897 O O . ASN A 1 111 ? -2.354 4.283 -23.048 1.00 50.75 111 ASN A O 1
ATOM 901 N N . SER A 1 112 ? -4.185 3.750 -24.259 1.00 54.53 112 SER A N 1
ATOM 902 C CA . SER A 1 112 ? -4.311 2.345 -23.884 1.00 54.53 112 SER A CA 1
ATOM 903 C C . SER A 1 112 ? -3.218 1.537 -24.588 1.00 54.53 112 SER A C 1
ATOM 905 O O . SER A 1 112 ? -3.486 0.738 -25.477 1.00 54.53 112 SER A O 1
ATOM 907 N N . ASP A 1 113 ? -1.960 1.772 -24.225 1.00 59.19 113 ASP A N 1
ATOM 908 C CA . ASP A 1 113 ? -0.889 0.854 -24.578 1.00 59.19 113 ASP A CA 1
ATOM 909 C C . ASP A 1 113 ? -1.024 -0.364 -23.666 1.00 59.19 113 ASP A C 1
ATOM 911 O O . ASP A 1 113 ? -0.808 -0.287 -22.455 1.00 59.19 113 ASP A O 1
ATOM 915 N N . SER A 1 114 ? -1.388 -1.511 -24.249 1.00 68.69 114 SER A N 1
ATOM 916 C CA . SER A 1 114 ? -1.597 -2.793 -23.552 1.00 68.69 114 SER A CA 1
ATOM 917 C C . SER A 1 114 ? -0.330 -3.370 -22.895 1.00 68.69 114 SER A C 1
ATOM 919 O O . SER A 1 114 ? -0.319 -4.518 -22.463 1.00 68.69 114 SER A O 1
ATOM 921 N N . THR A 1 115 ? 0.756 -2.600 -22.849 1.00 84.38 115 THR A N 1
ATOM 922 C CA . THR A 1 115 ? 2.094 -3.006 -22.412 1.00 84.38 115 THR A CA 1
ATOM 923 C C . THR A 1 115 ? 2.448 -2.501 -21.017 1.00 84.38 115 THR A C 1
ATOM 925 O O . THR A 1 115 ? 3.516 -2.841 -20.512 1.00 84.38 115 THR A O 1
ATOM 928 N N . SER A 1 116 ? 1.595 -1.696 -20.374 1.00 87.44 116 SER A N 1
ATOM 929 C CA . SER A 1 116 ? 1.809 -1.244 -18.996 1.00 87.44 116 SER A CA 1
ATOM 930 C C . SER A 1 116 ? 0.500 -0.960 -18.266 1.00 87.44 116 SER A C 1
ATOM 932 O O . SER A 1 116 ? -0.510 -0.628 -18.884 1.00 87.44 116 SER A O 1
ATOM 934 N N . ILE A 1 117 ? 0.531 -1.057 -16.938 1.00 88.06 117 ILE A N 1
ATOM 935 C CA . ILE A 1 117 ? -0.533 -0.562 -16.065 1.00 88.06 117 ILE A CA 1
ATOM 936 C C . ILE A 1 117 ? -0.069 0.716 -15.373 1.00 88.06 117 ILE A C 1
ATOM 938 O O . ILE A 1 117 ? 1.077 0.826 -14.934 1.00 88.06 117 ILE A O 1
ATOM 942 N N . ARG A 1 118 ? -0.972 1.693 -15.285 1.00 87.75 118 ARG A N 1
ATOM 943 C CA . ARG A 1 118 ? -0.758 2.962 -14.593 1.00 87.75 118 ARG A CA 1
ATOM 944 C C . ARG A 1 118 ? -1.696 3.040 -13.398 1.00 87.75 118 ARG A C 1
ATOM 946 O O . ARG A 1 118 ? -2.909 3.051 -13.581 1.00 87.75 118 ARG A O 1
ATOM 953 N N . ILE A 1 119 ? -1.137 3.091 -12.194 1.00 87.75 119 ILE A N 1
ATOM 954 C CA . ILE A 1 119 ? -1.894 3.091 -10.939 1.00 87.75 119 ILE A CA 1
ATOM 955 C C . ILE A 1 119 ? -1.536 4.361 -10.162 1.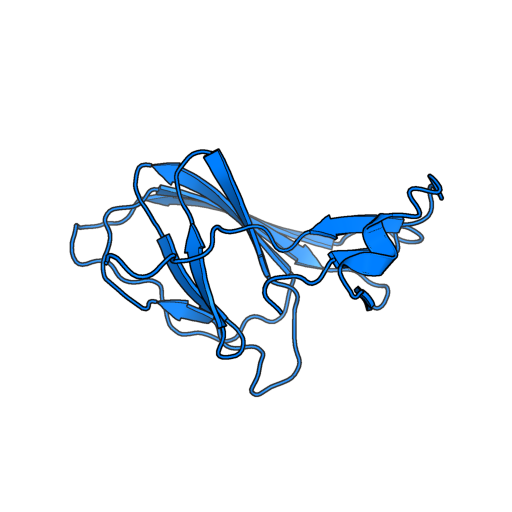00 87.75 119 ILE A C 1
ATOM 957 O O . ILE A 1 119 ? -0.355 4.580 -9.876 1.00 87.75 119 ILE A O 1
ATOM 961 N N . PRO A 1 120 ? -2.505 5.232 -9.829 1.00 85.50 120 PRO A N 1
ATOM 962 C CA . PRO A 1 120 ? -2.220 6.391 -8.998 1.00 85.50 120 PRO A CA 1
ATOM 963 C C . PRO A 1 120 ? -1.924 5.940 -7.570 1.00 85.50 120 PRO A C 1
ATOM 965 O O . PRO A 1 120 ? -2.559 5.012 -7.059 1.00 85.50 120 PRO A O 1
ATOM 968 N N . ILE A 1 121 ? -0.979 6.620 -6.921 1.00 80.69 121 ILE A N 1
ATOM 969 C CA . ILE A 1 121 ? -0.773 6.485 -5.479 1.00 80.69 121 ILE A CA 1
ATOM 970 C C . ILE A 1 121 ? -1.948 7.192 -4.801 1.00 80.69 121 ILE A C 1
ATOM 972 O O . ILE A 1 121 ? -1.942 8.408 -4.632 1.00 80.69 121 ILE A O 1
ATOM 976 N N . GLN A 1 122 ? -2.996 6.435 -4.488 1.00 71.56 122 GLN A N 1
ATOM 977 C CA . GLN A 1 122 ? -4.225 6.973 -3.920 1.00 71.56 122 GLN A CA 1
ATOM 978 C C . GLN A 1 122 ? -4.164 6.945 -2.383 1.00 71.56 122 GLN A C 1
ATOM 980 O O . GLN A 1 122 ? -3.705 5.984 -1.785 1.00 71.56 122 GLN A O 1
ATOM 985 N N . ALA A 1 123 ? -4.536 8.060 -1.756 1.00 61.72 123 ALA A N 1
ATOM 986 C CA . ALA A 1 123 ? -4.969 8.237 -0.363 1.00 61.72 123 ALA A CA 1
ATOM 987 C C . ALA A 1 123 ? -5.282 9.735 -0.196 1.00 61.72 123 ALA A C 1
ATOM 989 O O . ALA A 1 123 ? -4.582 10.577 -0.776 1.00 61.72 123 ALA A O 1
ATOM 990 N N . LEU A 1 124 ? -6.306 10.110 0.571 1.00 60.56 124 LEU A N 1
ATOM 991 C CA . LEU A 1 124 ? -6.736 11.513 0.632 1.00 60.56 124 LEU A CA 1
ATOM 992 C C . LEU A 1 124 ? -5.709 12.476 1.274 1.00 60.56 124 LEU A C 1
ATOM 994 O O . LEU A 1 124 ? -4.831 12.126 2.078 1.00 60.56 124 LEU A O 1
ATOM 998 N N . ARG A 1 125 ? -5.836 13.759 0.892 1.00 50.69 125 ARG A N 1
ATOM 999 C CA . ARG A 1 125 ? -5.211 14.911 1.565 1.00 50.69 125 ARG A CA 1
ATOM 1000 C C . ARG A 1 125 ? -5.745 14.998 2.999 1.00 50.69 125 ARG A C 1
ATOM 1002 O O . ARG A 1 125 ? -6.953 14.937 3.194 1.00 50.69 125 ARG A O 1
ATOM 1009 N N . GLN A 1 126 ? -4.886 15.300 3.975 1.00 42.94 126 GLN A N 1
ATOM 1010 C CA . GLN A 1 126 ? -5.368 16.159 5.054 1.00 42.94 126 GLN A CA 1
ATOM 1011 C C . GLN A 1 126 ? -5.563 17.545 4.432 1.00 42.94 126 GLN A C 1
ATOM 1013 O O . GLN A 1 126 ? -4.591 18.201 4.062 1.00 42.94 126 GLN A O 1
ATOM 1018 N N . THR A 1 127 ? -6.803 18.004 4.298 1.00 39.00 127 THR A N 1
ATOM 1019 C CA . THR A 1 127 ? -7.047 19.416 4.590 1.00 39.00 127 THR A CA 1
ATOM 1020 C C . THR A 1 127 ? -6.844 19.551 6.093 1.00 39.00 127 THR A C 1
ATOM 1022 O O . THR A 1 127 ? -7.475 18.809 6.848 1.00 39.00 127 THR A O 1
ATOM 1025 N N . GLN A 1 128 ? -5.936 20.424 6.540 1.00 29.61 128 GLN A N 1
ATOM 1026 C CA . GLN A 1 128 ? -5.901 20.792 7.956 1.00 29.61 128 GLN A CA 1
ATOM 1027 C C . GLN A 1 128 ? -7.328 21.162 8.397 1.00 29.61 128 GLN A C 1
ATOM 1029 O O . GLN A 1 128 ? -8.009 21.862 7.642 1.00 29.61 128 GLN A O 1
ATOM 1034 N N . PRO A 1 129 ? -7.811 20.699 9.562 1.00 38.41 129 PRO A N 1
ATOM 1035 C CA . PRO A 1 129 ? -8.997 21.301 10.144 1.00 38.41 129 PRO A CA 1
ATOM 1036 C C . PRO A 1 129 ? -8.685 22.778 10.425 1.00 38.41 129 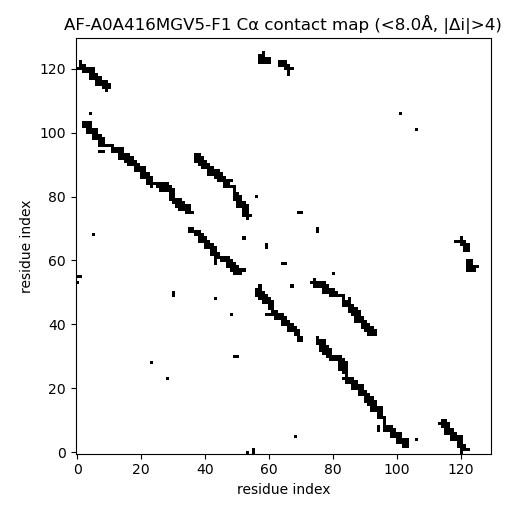PRO A C 1
ATOM 1038 O O . PRO A 1 129 ? -7.621 23.097 10.960 1.00 38.41 129 PRO A O 1
ATOM 1041 N N . SER A 1 130 ? -9.590 23.643 9.964 1.00 38.81 130 SER A N 1
ATOM 1042 C CA . SER A 1 130 ? -9.628 25.091 10.204 1.00 38.81 130 SER A CA 1
ATOM 1043 C C . SER A 1 130 ? -9.577 25.450 11.681 1.00 38.81 130 SER A C 1
ATOM 1045 O O . SER A 1 130 ? -10.261 24.730 12.446 1.00 38.81 130 SER A O 1
#

Nearest PDB structures (foldseek):
  7zyb-assembly1_A  TM=7.028E-01  e=2.823E-02  Bacteroides eggerthii DSM 20697
  3ht1-assembly1_A-2  TM=4.555E-01  e=2.168E-02  Streptomyces resistomycificus
  1yll-assembly1_A  TM=7.158E-01  e=1.473E+00  Pseudomonas aeruginosa PAO1
  6p7r-assembly1_A  TM=5.124E-01  e=2.453E-01  Vibrio cholerae
  1yll-assembly1_B  TM=4.466E-01  e=9.165E-01  Pseudomonas aeruginosa PAO1

Radius of gyration: 15.14 Å; Cα contacts (8 Å, |Δi|>4): 305; chains: 1; bounding box: 30×38×45 Å